Protein AF-A0A529XBG6-F1 (afdb_monomer_lite)

Sequence (51 aa):
PAVIREIAQRTGMNEQELLQQLSTALPGIVDKLTPNGQIPQNHQVASAFNS

Radius of gyration: 13.88 Å; chains: 1; bounding box: 35×27×18 Å

Foldseek 3Di:
DVVLVVVCVVVVHDSVVSVVVCVVPVVVVCCLQQPVNHGDDPVVNVVSVVD

Structure (mmCIF, N/CA/C/O backbone):
data_AF-A0A529XBG6-F1
#
_entry.id   AF-A0A529XBG6-F1
#
loop_
_atom_site.group_PDB
_atom_site.id
_atom_site.type_symbol
_atom_site.label_atom_id
_atom_site.label_alt_id
_atom_site.label_comp_id
_atom_site.label_asym_id
_atom_site.label_entity_id
_atom_site.label_seq_id
_atom_site.pdbx_PDB_ins_code
_atom_site.Cartn_x
_atom_site.Cartn_y
_atom_site.Cartn_z
_atom_site.occupancy
_atom_site.B_iso_or_equiv
_atom_site.auth_seq_id
_atom_site.auth_comp_id
_atom_site.auth_asym_id
_atom_site.auth_atom_id
_atom_site.pdbx_PDB_model_num
ATOM 1 N N . PRO A 1 1 ? -5.098 5.491 -11.356 1.00 63.72 1 PRO A N 1
ATOM 2 C CA . PRO A 1 1 ? -6.492 5.839 -10.967 1.00 63.72 1 PRO A CA 1
ATOM 3 C C . PRO A 1 1 ? -7.553 4.882 -11.540 1.00 63.72 1 PRO A C 1
ATOM 5 O O . PRO A 1 1 ? -8.348 4.359 -10.772 1.00 63.72 1 PRO A O 1
ATOM 8 N N . ALA A 1 2 ? -7.542 4.594 -12.851 1.00 84.75 2 ALA A N 1
ATOM 9 C CA . ALA A 1 2 ? -8.561 3.742 -13.487 1.00 84.75 2 ALA A CA 1
ATOM 10 C C . ALA A 1 2 ? -8.608 2.297 -12.942 1.00 84.75 2 ALA A C 1
ATOM 12 O O . ALA A 1 2 ? -9.687 1.802 -12.641 1.00 84.75 2 ALA A O 1
ATOM 13 N N . VAL A 1 3 ? -7.445 1.666 -12.727 1.00 91.69 3 VAL A N 1
ATOM 14 C CA . VAL A 1 3 ? -7.346 0.289 -12.199 1.00 91.69 3 VAL A CA 1
ATOM 15 C C . VAL A 1 3 ? -7.953 0.156 -10.798 1.00 91.69 3 VAL A C 1
ATOM 17 O O . VAL A 1 3 ? -8.661 -0.803 -10.523 1.00 91.6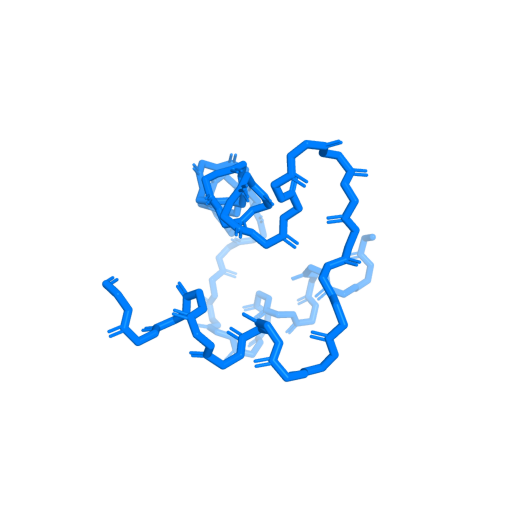9 3 VAL A O 1
ATOM 20 N N . ILE A 1 4 ? -7.728 1.131 -9.914 1.00 91.06 4 ILE A N 1
ATOM 21 C CA . ILE A 1 4 ? -8.273 1.104 -8.546 1.00 91.06 4 ILE A CA 1
ATOM 22 C C . ILE A 1 4 ? -9.798 1.168 -8.579 1.00 91.06 4 ILE A C 1
ATOM 24 O O . ILE A 1 4 ? -10.467 0.390 -7.906 1.00 91.06 4 ILE A O 1
ATOM 28 N N . ARG A 1 5 ? -10.348 2.060 -9.404 1.00 90.62 5 ARG A N 1
ATOM 29 C CA . ARG A 1 5 ? -11.792 2.214 -9.564 1.00 90.62 5 ARG A CA 1
ATOM 30 C C . ARG A 1 5 ? -12.441 0.967 -10.168 1.00 90.62 5 ARG A C 1
ATOM 32 O O . ARG A 1 5 ? -13.530 0.592 -9.751 1.00 90.62 5 ARG A O 1
ATOM 39 N N . GLU A 1 6 ? -11.760 0.296 -11.093 1.00 93.69 6 GLU A N 1
ATOM 40 C CA . GLU A 1 6 ? -12.211 -0.986 -11.638 1.00 93.69 6 GLU A CA 1
ATOM 41 C C . GLU A 1 6 ? -12.225 -2.093 -10.572 1.00 93.69 6 GLU A C 1
ATOM 43 O O . GLU A 1 6 ? -13.203 -2.830 -10.459 1.00 93.69 6 GLU A O 1
ATOM 48 N N . ILE A 1 7 ? -11.171 -2.194 -9.755 1.00 92.75 7 ILE A N 1
ATOM 49 C CA . ILE A 1 7 ? -11.113 -3.160 -8.650 1.00 92.75 7 ILE A CA 1
ATOM 50 C C . ILE A 1 7 ? -12.233 -2.872 -7.647 1.00 92.75 7 ILE A C 1
ATOM 52 O O . ILE A 1 7 ? -12.978 -3.786 -7.316 1.00 92.75 7 ILE A O 1
ATOM 56 N N . ALA A 1 8 ? -12.409 -1.613 -7.238 1.00 93.81 8 ALA A N 1
ATOM 57 C CA . ALA A 1 8 ? -13.472 -1.187 -6.329 1.00 93.81 8 ALA A CA 1
ATOM 58 C C . ALA A 1 8 ? -14.869 -1.574 -6.848 1.00 93.81 8 ALA A C 1
ATOM 60 O O . ALA A 1 8 ? -15.688 -2.104 -6.104 1.00 93.81 8 ALA A O 1
ATOM 61 N N . GLN A 1 9 ? -15.124 -1.389 -8.147 1.00 93.88 9 GLN A N 1
ATOM 62 C CA . GLN A 1 9 ? -16.376 -1.811 -8.782 1.00 93.88 9 GLN A CA 1
ATOM 63 C C . GLN A 1 9 ? -16.563 -3.332 -8.766 1.00 93.88 9 GLN A C 1
ATOM 65 O O . GLN A 1 9 ? -17.664 -3.807 -8.498 1.00 93.88 9 GLN A O 1
ATOM 70 N N . ARG A 1 10 ? -15.502 -4.099 -9.041 1.00 94.56 10 ARG A N 1
ATOM 71 C CA . ARG A 1 10 ? -15.543 -5.571 -9.055 1.00 94.56 10 ARG A CA 1
ATOM 72 C C . ARG A 1 10 ? -15.716 -6.167 -7.658 1.00 94.56 10 ARG A C 1
ATOM 74 O O . ARG A 1 10 ? -16.355 -7.205 -7.525 1.00 94.56 10 ARG A O 1
ATOM 81 N N . THR A 1 11 ? -15.143 -5.536 -6.636 1.00 92.25 11 THR A N 1
ATOM 82 C CA . THR A 1 11 ? -15.215 -6.001 -5.244 1.00 92.25 11 THR A CA 1
ATOM 83 C C . THR A 1 11 ? -16.400 -5.417 -4.475 1.00 92.25 11 THR A C 1
ATOM 85 O O . THR A 1 11 ? -16.694 -5.884 -3.379 1.00 92.25 11 THR A O 1
ATOM 88 N N . GLY A 1 12 ? -17.081 -4.405 -5.026 1.00 93.62 12 GLY A N 1
ATOM 89 C CA . GLY A 1 12 ? -18.142 -3.664 -4.340 1.00 93.62 12 GLY A CA 1
ATOM 90 C C . GLY A 1 12 ? -17.628 -2.751 -3.220 1.00 93.62 12 GLY A C 1
ATOM 91 O O . GLY A 1 12 ? -18.412 -2.321 -2.377 1.00 93.62 12 GLY A O 1
ATOM 92 N N . MET A 1 13 ? -16.323 -2.470 -3.186 1.00 93.12 13 MET A N 1
ATOM 93 C CA . MET A 1 13 ? -15.690 -1.659 -2.145 1.00 93.12 13 MET A CA 1
ATOM 94 C C . MET A 1 13 ? -15.714 -0.172 -2.491 1.00 93.12 13 MET A C 1
ATOM 96 O O . MET A 1 13 ? -15.704 0.224 -3.657 1.00 93.12 13 MET A O 1
ATOM 100 N N . ASN A 1 14 ? -15.676 0.673 -1.462 1.00 94.50 14 ASN A N 1
ATOM 101 C CA . ASN A 1 14 ? -15.407 2.092 -1.649 1.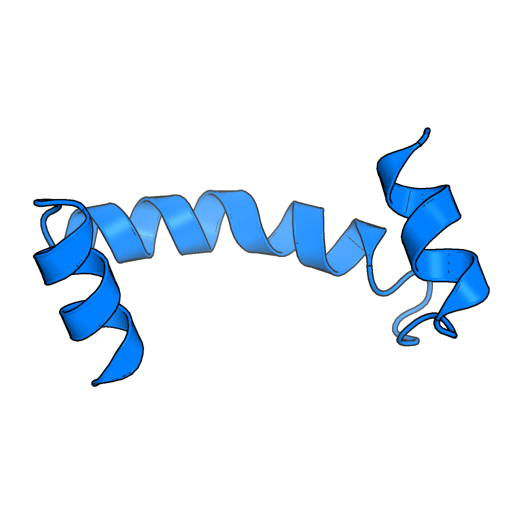00 94.50 14 ASN A CA 1
ATOM 102 C C . ASN A 1 14 ? -13.944 2.304 -2.088 1.00 94.50 14 ASN A C 1
ATOM 104 O O . ASN A 1 14 ? -13.032 1.678 -1.552 1.00 94.50 14 ASN A O 1
ATOM 108 N N . GLU A 1 15 ? -13.703 3.212 -3.039 1.00 91.81 15 GLU A N 1
ATOM 109 C CA . GLU A 1 15 ? -12.360 3.486 -3.576 1.00 91.81 15 GLU A CA 1
ATOM 110 C C . GLU A 1 15 ? -11.361 3.939 -2.496 1.00 91.81 15 GLU A C 1
ATOM 112 O O . GLU A 1 15 ? -10.212 3.502 -2.495 1.00 91.81 15 GLU A O 1
ATOM 117 N N . GLN A 1 16 ? -11.792 4.779 -1.550 1.00 92.00 16 GLN A N 1
ATOM 118 C CA . GLN A 1 16 ? -10.933 5.276 -0.472 1.00 92.00 16 GLN A CA 1
ATOM 119 C C . GLN A 1 16 ? -10.581 4.162 0.513 1.00 92.00 16 GLN A C 1
ATOM 121 O O . GLN A 1 16 ? -9.436 4.059 0.947 1.00 92.00 16 GLN A O 1
ATOM 126 N N . GLU A 1 17 ? -11.548 3.305 0.833 1.00 92.69 17 GLU A N 1
ATOM 127 C CA . GLU A 1 17 ? -11.328 2.143 1.691 1.00 92.69 17 GLU A CA 1
ATOM 128 C C . GLU A 1 17 ? -10.379 1.137 1.028 1.00 92.69 17 GLU A C 1
ATOM 130 O O . GLU A 1 17 ? -9.420 0.688 1.653 1.00 92.69 17 GLU A O 1
ATOM 135 N N . LEU A 1 18 ? -10.578 0.853 -0.264 1.00 93.69 18 LEU A N 1
ATOM 136 C CA . LEU A 1 18 ? -9.686 0.001 -1.046 1.00 93.69 18 LEU A CA 1
ATOM 137 C C . LEU A 1 18 ? -8.254 0.551 -1.048 1.00 93.69 18 LEU A C 1
ATOM 139 O O . LEU A 1 18 ? -7.308 -0.196 -0.813 1.00 93.69 18 LEU A O 1
ATOM 143 N N . LEU A 1 19 ? -8.078 1.854 -1.280 1.00 93.56 19 LEU A N 1
ATOM 144 C CA . LEU A 1 19 ? -6.759 2.489 -1.253 1.00 93.56 19 LEU A CA 1
ATOM 145 C C . LEU A 1 19 ? -6.088 2.384 0.119 1.00 93.56 19 LEU A C 1
ATOM 147 O O . LEU A 1 19 ? -4.884 2.135 0.178 1.00 93.56 19 LEU A O 1
ATOM 151 N N . GLN A 1 20 ? -6.846 2.540 1.206 1.00 94.44 20 GLN A N 1
ATOM 152 C CA . GLN A 1 20 ? -6.322 2.386 2.565 1.00 94.44 20 GLN A CA 1
ATOM 153 C C . GLN A 1 20 ? -5.866 0.949 2.836 1.00 94.44 20 GLN A C 1
ATOM 155 O O . GLN A 1 20 ? -4.756 0.727 3.328 1.00 94.44 20 GLN A O 1
ATOM 160 N N . GLN A 1 21 ? -6.683 -0.037 2.459 1.00 91.62 21 GLN A N 1
ATOM 161 C CA . GLN A 1 21 ? -6.336 -1.448 2.622 1.00 91.62 21 GLN A CA 1
ATOM 162 C C . GLN A 1 21 ? -5.121 -1.833 1.769 1.00 91.62 21 GLN A C 1
ATOM 164 O O . GLN A 1 21 ? -4.191 -2.461 2.273 1.00 91.62 21 GLN A O 1
ATOM 169 N N . LEU A 1 22 ? -5.073 -1.392 0.507 1.00 92.88 22 LEU A N 1
ATOM 170 C CA . LEU A 1 22 ? -3.924 -1.615 -0.372 1.00 92.88 22 LEU A CA 1
ATOM 171 C C . LEU A 1 22 ? -2.657 -0.965 0.186 1.00 92.88 22 LEU A C 1
ATOM 173 O O . LEU A 1 22 ? -1.622 -1.616 0.239 1.00 92.88 22 LEU A O 1
ATOM 177 N N . SER A 1 23 ? -2.726 0.282 0.651 1.00 93.75 23 SER A N 1
ATOM 178 C CA . SER A 1 23 ? -1.554 0.975 1.208 1.00 93.75 23 SER A CA 1
ATOM 179 C C . SER A 1 23 ? -1.033 0.306 2.481 1.00 93.75 23 SER A C 1
ATOM 181 O O . SER A 1 23 ? 0.167 0.330 2.736 1.00 93.75 23 SER A O 1
ATOM 183 N N . THR A 1 24 ? -1.919 -0.325 3.255 1.00 94.38 24 THR A N 1
ATOM 184 C CA . THR A 1 24 ? -1.553 -1.077 4.464 1.00 94.38 24 THR A CA 1
ATOM 185 C C . THR A 1 24 ? -0.926 -2.433 4.124 1.00 94.38 24 THR A C 1
ATOM 187 O O . THR A 1 24 ? 0.037 -2.847 4.765 1.00 94.38 24 THR A O 1
ATOM 190 N N . ALA A 1 25 ? -1.453 -3.134 3.115 1.00 90.94 25 ALA A N 1
ATOM 191 C CA . ALA A 1 25 ? -1.047 -4.502 2.790 1.00 90.94 25 ALA A CA 1
ATOM 192 C C . ALA A 1 25 ? 0.128 -4.593 1.799 1.00 90.94 25 ALA A C 1
ATOM 194 O O . ALA A 1 25 ? 0.968 -5.486 1.918 1.00 90.94 25 ALA A O 1
ATOM 195 N N . LEU A 1 26 ? 0.200 -3.691 0.814 1.00 92.50 26 LEU A N 1
ATOM 196 C CA . LEU A 1 26 ? 1.173 -3.764 -0.280 1.00 92.50 26 LEU A CA 1
ATOM 197 C C . LEU A 1 26 ? 2.636 -3.688 0.167 1.00 92.50 26 LEU A C 1
ATOM 199 O O . LEU A 1 26 ? 3.408 -4.469 -0.383 1.00 92.50 26 LEU A O 1
ATOM 203 N N . PRO A 1 27 ? 3.054 -2.842 1.131 1.00 89.31 27 PRO A N 1
ATOM 204 C CA . PRO A 1 27 ? 4.461 -2.769 1.527 1.00 89.31 27 PRO A CA 1
ATOM 205 C C . PRO A 1 27 ? 5.025 -4.131 1.945 1.00 89.31 27 PRO A C 1
ATOM 207 O O . PRO A 1 27 ? 6.039 -4.561 1.410 1.00 89.31 27 PRO A O 1
ATOM 210 N N . GLY A 1 28 ? 4.299 -4.883 2.780 1.00 88.00 28 GLY A N 1
ATOM 211 C CA . GLY A 1 28 ? 4.738 -6.215 3.207 1.00 88.00 28 GLY A CA 1
ATOM 212 C C . GLY A 1 28 ? 4.759 -7.253 2.078 1.00 88.00 28 GLY A C 1
ATOM 213 O O . GLY A 1 28 ? 5.571 -8.176 2.104 1.00 88.00 28 GLY A O 1
ATOM 214 N N . ILE A 1 29 ? 3.890 -7.112 1.071 1.00 88.50 29 ILE A N 1
ATOM 215 C CA . ILE A 1 29 ? 3.909 -7.966 -0.127 1.00 88.50 29 ILE A CA 1
ATOM 216 C C . ILE A 1 29 ? 5.106 -7.607 -1.014 1.00 88.50 29 ILE A C 1
ATOM 218 O O . ILE A 1 29 ? 5.800 -8.505 -1.487 1.00 88.50 29 ILE A O 1
ATOM 222 N N . VAL A 1 30 ? 5.364 -6.312 -1.218 1.00 88.75 30 VAL A N 1
ATOM 223 C CA . VAL A 1 30 ? 6.512 -5.812 -1.981 1.00 88.75 30 VAL A CA 1
ATOM 224 C C . VAL A 1 30 ? 7.808 -6.265 -1.320 1.00 88.75 30 VAL A C 1
ATOM 226 O O . VAL A 1 30 ? 8.629 -6.859 -1.999 1.00 88.75 30 VAL A O 1
ATOM 229 N N . ASP A 1 31 ? 7.962 -6.124 -0.005 1.00 89.00 31 ASP A N 1
ATOM 230 C CA . ASP A 1 31 ? 9.173 -6.554 0.706 1.00 89.00 31 ASP A CA 1
ATOM 231 C 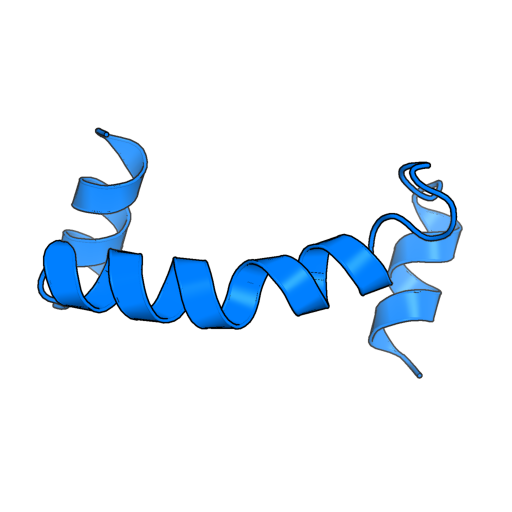C . ASP A 1 31 ? 9.471 -8.049 0.512 1.00 89.00 31 ASP A C 1
ATOM 233 O O . ASP A 1 31 ? 10.615 -8.438 0.264 1.00 89.00 31 ASP A O 1
ATOM 237 N N . LYS A 1 32 ? 8.435 -8.898 0.557 1.00 85.81 32 LYS A N 1
ATOM 238 C CA . LYS A 1 32 ? 8.566 -10.344 0.309 1.00 85.81 32 LYS A CA 1
ATOM 239 C C . LYS A 1 32 ? 8.906 -10.669 -1.144 1.00 85.81 32 LYS A C 1
ATOM 241 O O . LYS A 1 32 ? 9.646 -11.615 -1.404 1.00 85.81 32 LYS A O 1
ATOM 246 N N . LEU A 1 33 ? 8.343 -9.910 -2.082 1.00 85.38 33 LEU A N 1
ATOM 247 C CA . LEU A 1 33 ? 8.516 -10.115 -3.518 1.00 85.38 33 LEU A CA 1
ATOM 248 C C . LEU A 1 33 ? 9.659 -9.315 -4.123 1.00 85.38 33 LEU A C 1
ATOM 250 O O . LEU A 1 33 ? 9.915 -9.485 -5.302 1.00 85.38 33 LEU A O 1
ATOM 254 N N . THR A 1 34 ? 10.338 -8.456 -3.375 1.00 87.94 34 THR A N 1
ATOM 255 C CA . THR A 1 34 ? 11.544 -7.761 -3.824 1.00 87.94 34 THR A CA 1
ATOM 256 C C . THR A 1 34 ? 12.619 -7.791 -2.742 1.00 87.94 34 THR A C 1
ATOM 258 O O . THR A 1 34 ? 13.046 -6.734 -2.263 1.00 87.94 34 THR A O 1
ATOM 261 N N . PRO A 1 35 ? 13.073 -8.986 -2.319 1.00 82.00 35 PRO A N 1
ATOM 262 C CA . PRO A 1 35 ? 14.144 -9.080 -1.344 1.00 82.00 35 PRO A CA 1
ATOM 263 C C . PRO A 1 35 ? 15.387 -8.368 -1.894 1.00 82.00 35 PRO A C 1
ATOM 265 O O . PRO A 1 35 ? 15.765 -8.540 -3.054 1.00 82.00 35 PRO A O 1
ATOM 268 N N . ASN A 1 36 ? 16.015 -7.529 -1.068 1.00 84.50 36 A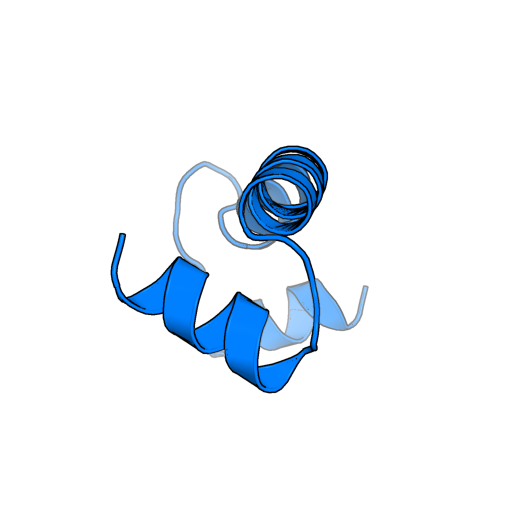SN A N 1
ATOM 269 C CA . ASN A 1 36 ? 17.159 -6.688 -1.453 1.00 84.50 36 ASN A CA 1
ATOM 270 C C . ASN A 1 36 ? 16.871 -5.685 -2.592 1.00 84.50 36 ASN A C 1
ATOM 272 O O . ASN A 1 36 ? 17.795 -5.257 -3.284 1.00 84.50 36 ASN A O 1
ATOM 276 N N . GLY A 1 37 ? 15.602 -5.320 -2.814 1.00 84.44 37 GLY A N 1
ATOM 277 C CA . GLY A 1 37 ? 15.198 -4.392 -3.875 1.00 84.44 37 GLY A CA 1
ATOM 278 C C . GLY A 1 37 ? 15.281 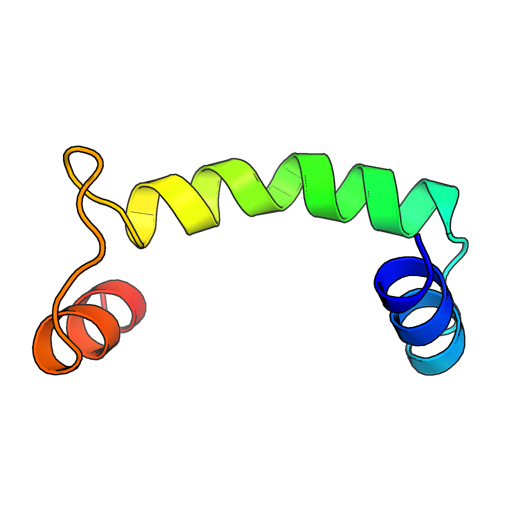-4.983 -5.285 1.00 84.44 37 GLY A C 1
ATOM 279 O O . GLY A 1 37 ? 15.257 -4.238 -6.264 1.00 84.44 37 GLY A O 1
ATOM 280 N N . GLN A 1 38 ? 15.396 -6.309 -5.407 1.00 87.25 38 GLN A N 1
ATOM 281 C CA . GLN A 1 38 ? 15.453 -7.008 -6.690 1.00 87.25 38 GLN A CA 1
ATOM 282 C C . GLN A 1 38 ? 14.197 -7.840 -6.884 1.00 87.25 38 GLN A C 1
ATOM 284 O O . GLN A 1 38 ? 13.807 -8.586 -5.992 1.00 87.25 38 GLN A O 1
ATOM 289 N N . ILE A 1 39 ? 13.587 -7.744 -8.065 1.00 87.88 39 ILE A N 1
ATOM 290 C CA . ILE A 1 39 ? 12.479 -8.623 -8.433 1.00 87.88 39 ILE A CA 1
ATOM 291 C C . ILE A 1 39 ? 13.053 -10.037 -8.657 1.00 87.88 39 ILE A C 1
ATOM 293 O O . ILE A 1 39 ? 13.937 -10.200 -9.505 1.00 87.88 39 ILE A O 1
ATOM 297 N N . PRO A 1 40 ? 12.588 -11.055 -7.912 1.00 83.50 40 PRO A N 1
ATOM 298 C CA . PRO A 1 40 ? 13.037 -12.422 -8.037 1.00 83.50 40 PRO A CA 1
ATOM 299 C C . PRO A 1 40 ? 12.715 -12.971 -9.420 1.00 83.50 40 PRO A C 1
ATOM 301 O O . PRO A 1 40 ? 11.717 -12.619 -10.049 1.00 83.50 40 PRO A O 1
ATOM 304 N N . GLN A 1 41 ? 13.547 -13.900 -9.877 1.00 85.62 41 GLN A N 1
ATOM 305 C CA . GLN A 1 41 ? 13.250 -14.660 -11.088 1.00 85.62 41 GLN A CA 1
ATOM 306 C C . GLN A 1 41 ? 12.030 -15.564 -10.853 1.00 85.62 41 GLN A C 1
ATOM 308 O O . GLN A 1 41 ? 11.740 -15.935 -9.717 1.00 85.62 41 GLN A O 1
ATOM 313 N N . ASN A 1 42 ? 11.326 -15.966 -11.914 1.00 79.88 42 ASN A N 1
ATOM 314 C CA . ASN A 1 42 ? 10.061 -16.712 -11.810 1.00 79.88 42 ASN A CA 1
ATOM 315 C C . ASN A 1 42 ? 10.124 -17.935 -10.870 1.00 79.88 42 ASN A C 1
ATOM 317 O O . ASN A 1 42 ? 9.161 -18.210 -10.158 1.00 79.88 42 ASN A O 1
ATOM 321 N N . HIS A 1 43 ? 11.259 -18.644 -10.813 1.00 78.12 43 HIS A N 1
ATOM 322 C CA . HIS A 1 43 ? 11.449 -19.787 -9.906 1.00 78.12 43 HIS A CA 1
ATOM 323 C C . HIS A 1 43 ? 11.540 -19.410 -8.418 1.00 78.12 43 HIS A C 1
ATOM 325 O O . HIS A 1 43 ? 11.291 -20.254 -7.569 1.00 78.12 43 HIS A O 1
ATOM 331 N N . GLN A 1 44 ? 11.903 -18.170 -8.084 1.00 73.94 44 GLN A N 1
ATOM 332 C CA . GLN A 1 44 ? 12.041 -17.669 -6.710 1.00 73.94 44 GLN A CA 1
ATOM 333 C C . GLN A 1 44 ? 10.705 -17.138 -6.175 1.00 73.94 44 GLN A C 1
ATOM 335 O O . GLN A 1 44 ? 10.477 -17.173 -4.969 1.00 73.94 44 GLN A O 1
ATOM 340 N N . VAL A 1 45 ? 9.809 -16.685 -7.060 1.00 79.31 45 VAL A N 1
ATOM 341 C CA . VAL A 1 45 ? 8.475 -16.189 -6.688 1.00 79.31 45 VAL A CA 1
ATOM 342 C C . VAL A 1 45 ? 7.650 -17.291 -6.020 1.00 79.31 45 VAL A C 1
ATOM 344 O O . VAL A 1 45 ? 7.078 -17.066 -4.959 1.00 79.31 45 VAL A O 1
ATOM 347 N N . ALA A 1 46 ? 7.637 -18.502 -6.589 1.00 74.75 46 ALA A N 1
ATOM 348 C CA . ALA A 1 46 ? 6.927 -19.644 -6.005 1.00 74.75 46 ALA A CA 1
ATOM 349 C C . ALA A 1 46 ? 7.429 -19.972 -4.588 1.00 74.75 46 ALA A C 1
ATOM 351 O O . ALA A 1 46 ? 6.633 -20.239 -3.692 1.00 74.75 46 ALA A O 1
ATOM 352 N N . SER A 1 47 ? 8.741 -19.881 -4.369 1.00 74.00 47 SER A N 1
ATOM 353 C CA . SER A 1 47 ? 9.374 -20.112 -3.070 1.00 74.00 47 SER A CA 1
ATOM 354 C C . SER A 1 47 ? 8.962 -19.080 -2.016 1.00 74.00 47 SER A C 1
ATOM 356 O O . SER A 1 47 ? 8.817 -19.441 -0.854 1.00 74.00 47 SER A O 1
ATOM 358 N N . ALA A 1 48 ? 8.747 -17.820 -2.411 1.00 73.38 48 ALA A N 1
ATOM 359 C CA . ALA A 1 48 ? 8.372 -16.727 -1.506 1.00 73.38 48 ALA A CA 1
ATOM 360 C C . ALA A 1 48 ? 6.925 -16.819 -0.981 1.00 73.38 48 ALA A C 1
ATOM 362 O O . ALA A 1 48 ? 6.604 -16.231 0.050 1.00 73.38 48 ALA A O 1
ATOM 363 N N . PHE A 1 49 ? 6.047 -17.540 -1.686 1.00 73.06 49 PHE A N 1
ATOM 364 C CA . PHE A 1 49 ? 4.662 -17.779 -1.260 1.00 73.06 49 PHE A CA 1
ATOM 365 C C . PHE A 1 49 ? 4.470 -19.107 -0.516 1.00 73.06 49 PHE A C 1
ATOM 367 O O . PHE A 1 49 ? 3.455 -19.278 0.153 1.00 73.06 49 PHE A O 1
ATOM 374 N N . ASN A 1 50 ? 5.423 -20.037 -0.635 1.00 72.19 50 ASN A N 1
ATOM 375 C CA . ASN A 1 50 ? 5.371 -21.360 -0.006 1.00 72.19 50 ASN A CA 1
ATOM 376 C C . ASN A 1 50 ? 6.022 -21.416 1.394 1.00 72.19 50 ASN A C 1
ATOM 378 O O . ASN A 1 50 ? 6.096 -22.503 1.966 1.00 72.19 50 ASN A O 1
ATOM 382 N N . SER A 1 51 ? 6.530 -20.289 1.909 1.00 58.25 51 SER A N 1
ATOM 383 C CA . SER A 1 51 ? 7.272 -20.165 3.177 1.00 58.25 51 SER A CA 1
ATOM 384 C C . SER A 1 51 ? 6.441 -19.594 4.319 1.00 58.25 51 SER A C 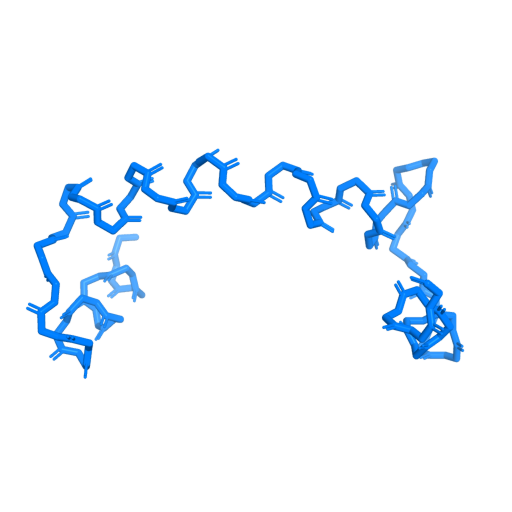1
ATOM 386 O O . SER A 1 51 ? 5.836 -18.518 4.093 1.00 58.25 51 SER A O 1
#

pLDDT: mean 86.53, std 8.38, range [58.25, 94.56]

Secondary structure (DSSP, 8-state):
-HHHHHHHHHHT--HHHHHHHHHHHHHHHHHHHSGGG-PPPHHHHHHHH--